Protein AF-A0A3D2W4L5-F1 (afdb_monomer_lite)

Foldseek 3Di:
DDDDPVCVVVLCCCQPPVLVCQADPDDPDSDDDSVNHDDDQVNVQVVVVVVCVVVVNPDRDHPVNVVVVVVVVVD

pLDDT: mean 92.24, std 4.87, range [68.06, 97.88]

Secondary structure (DSSP, 8-state):
-PPPGGGHHHHHHIIIIIHHHH--S----SS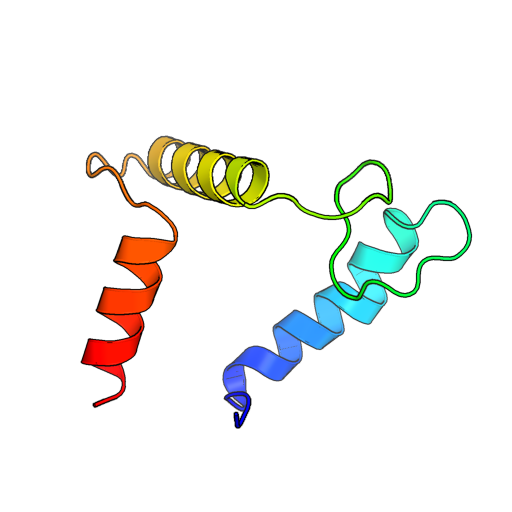B-TTSSBPPHHHHHHHHHHHHHHTT--S---HHHHHHHHHHHT-

Structure (mmCIF, N/CA/C/O backbone):
data_AF-A0A3D2W4L5-F1
#
_entry.id   AF-A0A3D2W4L5-F1
#
loop_
_atom_site.group_PDB
_atom_site.id
_atom_site.type_symbol
_atom_site.label_atom_id
_atom_site.label_alt_id
_atom_site.label_comp_id
_atom_site.label_asym_id
_atom_site.label_entity_id
_atom_site.label_seq_id
_atom_site.pdbx_PDB_ins_code
_atom_site.Cartn_x
_atom_site.Cartn_y
_atom_site.Cartn_z
_atom_site.occupancy
_atom_site.B_iso_or_equiv
_atom_site.auth_seq_id
_atom_site.auth_comp_id
_atom_site.auth_asym_id
_atom_site.auth_atom_id
_atom_site.pdbx_PDB_model_num
ATOM 1 N N . VAL A 1 1 ? 2.898 -14.315 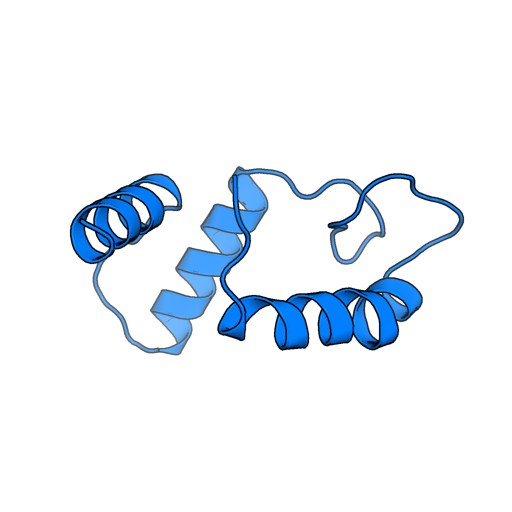10.222 1.00 81.00 1 VAL A N 1
ATOM 2 C CA . VAL A 1 1 ? 1.571 -13.713 10.496 1.00 81.00 1 VAL A CA 1
ATOM 3 C C . VAL A 1 1 ? 0.586 -14.285 9.488 1.00 81.00 1 VAL A C 1
ATOM 5 O O . VAL A 1 1 ? 0.908 -14.223 8.303 1.00 81.00 1 VAL A O 1
ATOM 8 N N . PRO A 1 2 ? -0.531 -14.896 9.916 1.00 88.44 2 PRO A N 1
ATOM 9 C CA . PRO A 1 2 ? -1.546 -15.407 8.996 1.00 88.44 2 PRO A CA 1
ATOM 10 C C . PRO A 1 2 ? -2.200 -14.259 8.214 1.00 88.44 2 PRO A C 1
ATOM 12 O O . PRO A 1 2 ? -2.408 -13.172 8.751 1.00 88.44 2 PRO A O 1
ATOM 15 N N . ILE A 1 3 ? -2.508 -14.499 6.939 1.00 89.12 3 ILE A N 1
ATOM 16 C CA . ILE A 1 3 ? -3.240 -13.552 6.090 1.00 89.12 3 ILE A CA 1
ATOM 17 C C . ILE A 1 3 ? -4.722 -13.944 6.140 1.00 89.12 3 ILE A C 1
ATOM 19 O O . ILE A 1 3 ? -5.029 -15.095 5.823 1.00 89.12 3 ILE A O 1
ATOM 23 N N . PRO A 1 4 ? -5.645 -13.035 6.507 1.00 89.50 4 PRO A N 1
ATOM 24 C CA . PRO A 1 4 ? -7.074 -13.332 6.495 1.00 89.50 4 PRO A CA 1
ATOM 25 C C . PRO A 1 4 ? -7.542 -13.801 5.114 1.00 89.50 4 PRO A C 1
ATOM 27 O O . PRO A 1 4 ? -7.172 -13.212 4.094 1.00 89.50 4 PRO A O 1
ATOM 30 N N . ALA A 1 5 ? -8.398 -14.826 5.070 1.00 92.06 5 ALA A N 1
ATOM 31 C CA . ALA A 1 5 ? -8.895 -15.395 3.814 1.00 92.06 5 ALA A CA 1
ATOM 32 C C . ALA A 1 5 ? -9.564 -14.336 2.917 1.00 92.06 5 ALA A C 1
ATOM 34 O O . ALA A 1 5 ? -9.336 -14.319 1.709 1.00 92.06 5 ALA A O 1
ATOM 35 N N . 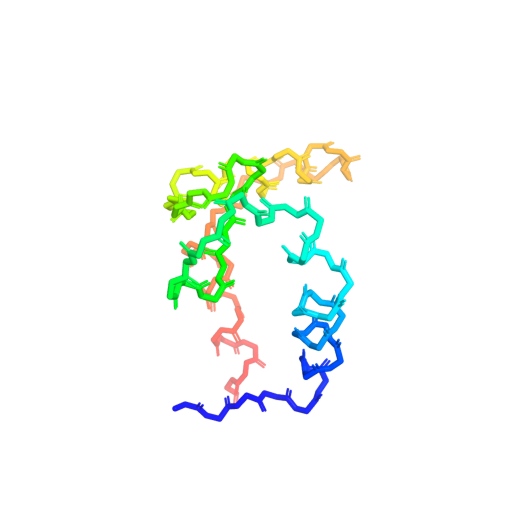GLY A 1 6 ? -10.291 -13.385 3.517 1.00 93.56 6 GLY A N 1
ATOM 36 C CA . GLY A 1 6 ? -10.918 -12.267 2.803 1.00 93.56 6 GLY A CA 1
ATOM 37 C C . GLY A 1 6 ? -9.933 -11.295 2.140 1.00 93.56 6 GLY A C 1
ATOM 38 O O . GLY A 1 6 ? -10.315 -10.583 1.219 1.00 93.56 6 GLY A O 1
ATOM 39 N N . THR A 1 7 ? -8.657 -11.272 2.543 1.00 94.56 7 THR A N 1
ATOM 40 C CA . THR A 1 7 ? -7.621 -10.414 1.937 1.00 94.56 7 THR A CA 1
ATOM 41 C C . THR A 1 7 ? -6.999 -11.042 0.685 1.00 94.56 7 THR A C 1
ATOM 43 O O . THR A 1 7 ? -6.529 -10.330 -0.205 1.00 94.56 7 THR A O 1
ATOM 46 N N . VAL A 1 8 ? -7.004 -12.374 0.585 1.00 96.31 8 VAL A N 1
ATOM 47 C CA . VAL A 1 8 ? -6.346 -13.120 -0.501 1.00 96.31 8 VAL A CA 1
ATOM 48 C C . VAL A 1 8 ? -6.843 -12.718 -1.900 1.00 96.31 8 VAL A C 1
ATOM 50 O O . VAL A 1 8 ? -5.989 -12.527 -2.771 1.00 96.31 8 VAL A O 1
ATOM 53 N N . PRO A 1 9 ? -8.156 -12.531 -2.155 1.00 97.69 9 PRO A N 1
ATOM 54 C CA . PRO A 1 9 ? -8.644 -12.092 -3.463 1.00 97.69 9 PRO A CA 1
ATOM 55 C C . PRO A 1 9 ? -8.043 -10.754 -3.911 1.00 97.69 9 PRO A C 1
ATOM 57 O O . PRO A 1 9 ? -7.608 -10.636 -5.054 1.00 97.69 9 PRO A O 1
ATOM 60 N N . PHE A 1 10 ? -7.915 -9.782 -3.004 1.00 97.12 10 PHE A N 1
ATOM 61 C CA . PHE A 1 10 ? -7.338 -8.470 -3.312 1.00 97.12 10 PHE A CA 1
ATOM 62 C C . PHE A 1 10 ? -5.841 -8.553 -3.630 1.00 97.12 10 PHE A C 1
ATOM 64 O O . PHE A 1 10 ? -5.359 -7.884 -4.545 1.00 97.12 10 PHE A O 1
ATOM 71 N N . LEU A 1 11 ? -5.097 -9.407 -2.916 1.00 97.19 11 LEU A N 1
ATOM 72 C CA . LEU A 1 11 ? -3.678 -9.639 -3.204 1.00 97.19 11 LEU A CA 1
ATOM 73 C C . LEU A 1 11 ? -3.479 -10.312 -4.565 1.00 97.19 11 LEU A C 1
ATOM 75 O O . LEU A 1 11 ? -2.560 -9.936 -5.294 1.00 97.19 11 LEU A O 1
ATOM 79 N N . LYS A 1 12 ? -4.342 -11.272 -4.923 1.00 97.62 12 LYS A N 1
ATOM 80 C CA . LYS A 1 12 ? -4.332 -11.911 -6.248 1.00 97.62 12 LYS A CA 1
ATOM 81 C C . LYS A 1 12 ? -4.676 -10.909 -7.346 1.00 97.62 12 LYS A C 1
ATOM 83 O O . LYS A 1 12 ? -3.911 -10.780 -8.292 1.00 97.62 12 LYS A O 1
ATOM 88 N N . GLN A 1 13 ? -5.743 -10.129 -7.176 1.00 97.88 13 GLN A N 1
ATOM 89 C CA . GLN A 1 13 ? -6.122 -9.078 -8.124 1.00 97.88 13 GLN A CA 1
ATOM 90 C C . GLN A 1 13 ? -4.979 -8.076 -8.338 1.00 97.88 13 GLN A C 1
ATOM 92 O O . GLN A 1 13 ? -4.650 -7.735 -9.474 1.00 97.88 13 GLN A O 1
ATOM 97 N N . TYR A 1 14 ? -4.322 -7.637 -7.262 1.00 97.00 14 TYR A N 1
ATOM 98 C CA . TYR A 1 14 ? -3.153 -6.776 -7.383 1.00 97.00 14 TYR A CA 1
ATOM 99 C C . TYR A 1 14 ? -2.014 -7.461 -8.149 1.00 97.00 14 TYR A C 1
ATOM 101 O O . TYR A 1 14 ? -1.477 -6.873 -9.084 1.00 97.00 14 TYR A O 1
ATOM 109 N N . ARG A 1 15 ? -1.652 -8.693 -7.776 1.00 96.56 15 ARG A N 1
ATOM 110 C CA . ARG A 1 15 ? -0.541 -9.447 -8.376 1.00 96.56 15 ARG A CA 1
ATOM 111 C C . ARG A 1 15 ? -0.758 -9.741 -9.861 1.00 96.56 15 ARG A C 1
ATOM 113 O O . ARG A 1 15 ? 0.192 -9.599 -10.626 1.00 96.56 15 ARG A O 1
ATOM 120 N N . ASP A 1 16 ? -1.965 -10.153 -10.233 1.00 97.19 16 ASP A N 1
ATOM 121 C CA . ASP A 1 16 ? -2.263 -10.732 -11.547 1.00 97.19 16 ASP A CA 1
ATOM 122 C C . ASP A 1 16 ? -2.758 -9.686 -12.551 1.00 97.19 16 ASP A C 1
ATOM 124 O O . ASP A 1 16 ? -2.530 -9.837 -13.746 1.00 97.19 16 ASP A O 1
ATOM 128 N N . VAL A 1 17 ? -3.400 -8.611 -12.077 1.00 96.19 17 VAL A N 1
ATOM 129 C CA . VAL A 1 17 ? -4.022 -7.601 -12.950 1.00 96.19 17 VAL A CA 1
ATOM 130 C C . VAL A 1 17 ? -3.285 -6.267 -12.881 1.00 96.19 17 VAL A C 1
ATOM 132 O O . VAL A 1 17 ? -2.871 -5.731 -13.904 1.00 96.19 17 VAL A O 1
ATOM 135 N N . LEU A 1 18 ? -3.088 -5.712 -11.682 1.00 95.19 18 LEU A N 1
ATOM 136 C CA . LEU A 1 18 ? -2.565 -4.345 -11.543 1.00 95.19 18 LEU A CA 1
ATOM 137 C C . LEU A 1 18 ? -1.038 -4.282 -11.652 1.00 95.19 18 LEU A C 1
ATOM 139 O O . LEU A 1 18 ? -0.487 -3.432 -12.349 1.00 95.19 18 LEU A O 1
ATOM 143 N N . ARG A 1 19 ? -0.331 -5.173 -10.954 1.00 95.69 19 ARG A N 1
ATOM 144 C CA . ARG A 1 19 ? 1.131 -5.164 -10.864 1.00 95.69 19 ARG A CA 1
ATOM 145 C C . ARG A 1 19 ? 1.816 -5.323 -12.228 1.00 95.69 19 ARG A C 1
ATOM 147 O O . ARG A 1 19 ? 2.771 -4.578 -12.437 1.00 95.69 19 ARG A O 1
ATOM 154 N N . PRO A 1 20 ? 1.376 -6.200 -13.156 1.00 94.56 20 PRO A N 1
ATOM 155 C CA . PRO A 1 20 ? 2.013 -6.331 -14.468 1.00 94.56 20 PRO A CA 1
ATOM 156 C C . PRO A 1 20 ? 1.962 -5.036 -15.285 1.00 94.56 20 PRO A C 1
ATOM 158 O O . PRO A 1 20 ? 2.939 -4.699 -15.941 1.00 94.56 20 PRO A O 1
ATOM 161 N N . VAL A 1 21 ? 0.871 -4.269 -15.171 1.00 94.75 21 VAL A N 1
ATOM 162 C CA . VAL A 1 21 ? 0.700 -2.978 -15.862 1.00 94.75 21 VAL A CA 1
ATOM 163 C C . VAL A 1 21 ? 1.636 -1.901 -15.298 1.00 94.75 21 VAL A C 1
ATOM 165 O O . VAL A 1 21 ? 2.108 -1.029 -16.024 1.00 94.75 21 VAL A O 1
ATOM 168 N N . LEU A 1 22 ? 1.928 -1.950 -13.996 1.00 93.25 22 LEU A N 1
ATOM 169 C CA . LEU A 1 22 ? 2.805 -0.981 -13.324 1.00 93.25 22 LEU A CA 1
ATOM 170 C C . LEU A 1 22 ? 4.292 -1.357 -13.394 1.00 93.25 22 LEU A C 1
ATOM 172 O O . LEU A 1 22 ? 5.162 -0.516 -13.139 1.00 93.25 22 LEU A O 1
ATOM 176 N N . LEU A 1 23 ? 4.597 -2.624 -13.668 1.00 93.81 23 LEU A N 1
ATOM 177 C CA . LEU A 1 23 ? 5.946 -3.160 -13.604 1.00 93.81 23 LEU A CA 1
ATOM 178 C C . LEU A 1 23 ? 6.756 -2.729 -14.829 1.00 93.81 23 LEU A C 1
ATOM 180 O O . LEU A 1 23 ? 6.474 -3.109 -15.959 1.00 93.81 23 LEU A O 1
ATOM 184 N N . LYS A 1 24 ? 7.827 -1.973 -14.585 1.00 87.75 24 LYS A N 1
ATOM 185 C CA . LYS A 1 24 ? 8.803 -1.591 -15.609 1.00 87.75 24 LYS A CA 1
ATOM 186 C C . LYS A 1 24 ? 10.059 -2.441 -15.432 1.00 87.75 24 LYS A C 1
ATOM 188 O O . LYS A 1 24 ? 10.917 -2.115 -14.616 1.00 87.75 24 LYS A O 1
ATOM 193 N N . GLY A 1 25 ? 10.135 -3.560 -16.152 1.00 88.06 25 GLY A N 1
ATOM 194 C CA . GLY A 1 25 ? 11.246 -4.514 -16.066 1.00 88.06 25 GLY A CA 1
ATOM 195 C C . GLY A 1 25 ? 11.066 -5.558 -14.960 1.00 88.06 25 GLY A C 1
ATOM 196 O O . GLY A 1 25 ? 9.981 -6.101 -14.777 1.00 88.06 25 GLY A O 1
ATOM 197 N N . ARG A 1 26 ? 12.137 -5.881 -14.227 1.00 88.56 26 ARG A N 1
ATOM 198 C CA . ARG A 1 26 ? 12.099 -6.860 -13.127 1.00 88.56 26 ARG A CA 1
ATOM 199 C C . ARG A 1 26 ? 12.175 -6.149 -11.780 1.00 88.56 26 ARG A C 1
ATOM 201 O O . ARG A 1 26 ? 12.988 -5.254 -11.591 1.00 88.56 26 ARG A O 1
ATOM 208 N N . SER A 1 27 ? 11.345 -6.576 -10.831 1.00 92.94 27 SER A N 1
ATOM 209 C CA . SER A 1 27 ? 11.380 -6.096 -9.448 1.00 92.94 27 SER A CA 1
ATOM 210 C C . SER A 1 27 ? 11.064 -7.245 -8.490 1.00 92.94 27 SER A C 1
ATOM 212 O O . SER A 1 27 ? 10.050 -7.922 -8.698 1.00 92.94 27 SER A O 1
ATOM 214 N N . PRO A 1 28 ? 11.878 -7.457 -7.438 1.00 94.06 28 PRO A N 1
ATOM 215 C CA . PRO A 1 28 ? 11.608 -8.466 -6.414 1.00 94.06 28 PRO A CA 1
ATOM 216 C C . PRO A 1 28 ? 10.528 -8.016 -5.416 1.00 94.06 28 PRO A C 1
ATOM 218 O O . PRO A 1 28 ? 10.082 -8.799 -4.584 1.00 94.06 28 PRO A O 1
ATOM 221 N N . LEU A 1 29 ? 10.105 -6.748 -5.462 1.00 95.62 29 LEU A N 1
ATOM 222 C CA . LEU A 1 29 ? 9.141 -6.192 -4.516 1.00 95.62 29 LEU A CA 1
ATOM 223 C C . LEU A 1 29 ? 7.722 -6.623 -4.875 1.00 95.62 29 LEU A C 1
ATOM 225 O O . LEU A 1 29 ? 7.305 -6.481 -6.026 1.00 95.62 29 LEU A O 1
ATOM 229 N N . PHE A 1 30 ? 6.953 -7.079 -3.883 1.00 95.44 30 PHE A N 1
ATOM 230 C CA . PHE A 1 30 ? 5.536 -7.373 -4.093 1.00 95.44 30 PHE A CA 1
ATOM 231 C C . PHE A 1 30 ? 4.787 -6.087 -4.456 1.00 95.44 30 PHE A C 1
ATOM 233 O O . PHE A 1 30 ? 4.293 -5.974 -5.573 1.00 95.44 30 PHE A O 1
ATOM 240 N N . PHE A 1 31 ? 4.804 -5.085 -3.569 1.00 96.31 31 PHE A N 1
ATOM 241 C CA . PHE A 1 31 ? 4.201 -3.777 -3.820 1.00 96.31 31 PHE A CA 1
ATOM 242 C C . PHE A 1 31 ? 5.171 -2.807 -4.499 1.00 96.31 31 PHE A C 1
ATOM 244 O O . PHE A 1 31 ?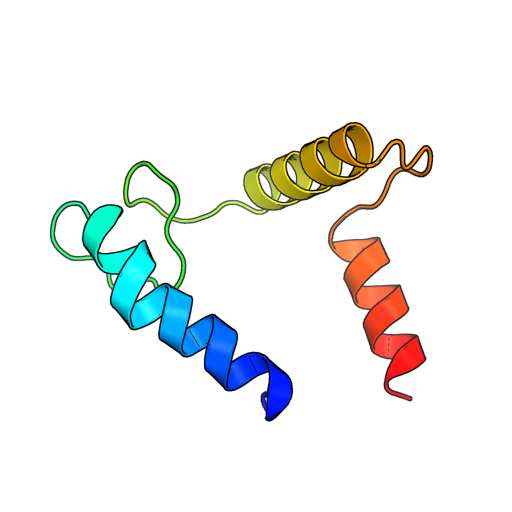 6.265 -2.533 -3.997 1.00 96.31 31 PHE A O 1
ATOM 251 N N . ILE A 1 32 ? 4.721 -2.230 -5.609 1.00 96.19 32 ILE A N 1
ATOM 252 C CA . ILE A 1 32 ? 5.407 -1.183 -6.367 1.00 96.19 32 ILE A CA 1
ATOM 253 C C . ILE A 1 32 ? 4.486 0.018 -6.585 1.00 96.19 32 ILE A C 1
ATOM 255 O O . ILE A 1 32 ? 3.263 -0.115 -6.631 1.00 96.19 32 ILE A O 1
ATOM 259 N N . ASN A 1 33 ? 5.079 1.202 -6.707 1.00 93.88 33 ASN A N 1
ATOM 260 C CA . ASN A 1 33 ? 4.370 2.425 -7.059 1.00 93.88 33 ASN A CA 1
ATOM 261 C C . ASN A 1 33 ? 4.122 2.508 -8.578 1.00 93.88 33 ASN A C 1
ATOM 263 O O . ASN A 1 33 ? 4.606 1.680 -9.349 1.00 93.88 33 ASN A O 1
ATOM 267 N N . ARG A 1 34 ? 3.425 3.562 -9.026 1.00 90.88 34 ARG A N 1
ATOM 268 C CA . ARG A 1 34 ? 3.119 3.796 -10.453 1.00 90.88 34 ARG A CA 1
ATOM 269 C C . ARG A 1 34 ? 4.337 3.926 -11.378 1.00 90.88 34 ARG A C 1
ATOM 271 O O . ARG A 1 34 ? 4.197 3.893 -12.593 1.00 90.88 34 ARG A O 1
ATOM 278 N N . PHE A 1 35 ? 5.527 4.107 -10.810 1.00 91.19 35 PHE A N 1
ATOM 279 C CA . PHE A 1 35 ? 6.790 4.188 -11.540 1.00 91.19 35 PHE A CA 1
ATOM 280 C C . PHE A 1 35 ? 7.567 2.861 -11.522 1.00 91.19 35 PHE A C 1
ATOM 282 O O . PHE A 1 35 ? 8.718 2.837 -11.952 1.00 91.19 35 PHE A O 1
ATOM 289 N N . GLY A 1 36 ? 6.982 1.778 -10.998 1.00 92.50 36 GLY A N 1
ATOM 290 C CA . GLY A 1 36 ? 7.633 0.473 -10.858 1.00 92.50 36 GLY A CA 1
ATOM 291 C C . GLY A 1 36 ? 8.645 0.390 -9.708 1.00 92.50 36 GLY A C 1
ATOM 292 O O . GLY A 1 36 ? 9.386 -0.585 -9.608 1.00 92.50 36 GLY A O 1
ATOM 293 N N . ARG A 1 37 ? 8.701 1.403 -8.833 1.00 93.06 37 ARG A N 1
ATOM 294 C CA . ARG A 1 37 ? 9.673 1.505 -7.728 1.00 93.06 37 ARG A CA 1
ATOM 295 C C . ARG A 1 37 ? 9.045 1.134 -6.386 1.00 93.06 37 ARG A C 1
ATOM 297 O O . ARG A 1 37 ? 7.831 0.998 -6.272 1.00 93.06 37 ARG A O 1
ATOM 304 N N . LYS A 1 38 ? 9.873 1.021 -5.345 1.00 95.19 38 LYS A N 1
ATOM 305 C CA . LYS A 1 38 ? 9.432 0.767 -3.966 1.00 95.19 38 LYS A CA 1
ATOM 306 C C . LYS A 1 38 ? 8.373 1.780 -3.512 1.00 95.19 38 LYS A C 1
ATOM 308 O O . LYS A 1 38 ? 8.524 2.987 -3.703 1.00 95.19 38 LYS A O 1
ATOM 313 N N . VAL A 1 39 ? 7.321 1.278 -2.871 1.00 95.75 39 VAL A N 1
ATOM 314 C CA . VAL A 1 39 ? 6.347 2.102 -2.146 1.00 95.75 39 VAL A CA 1
ATOM 315 C C . VAL A 1 39 ? 6.996 2.638 -0.868 1.00 95.75 39 VAL A C 1
ATOM 317 O O . VAL A 1 39 ? 7.620 1.887 -0.118 1.00 95.75 39 VAL A O 1
ATOM 320 N N . THR A 1 40 ? 6.858 3.937 -0.609 1.00 95.69 40 THR A N 1
ATOM 321 C CA . THR A 1 40 ? 7.391 4.574 0.605 1.00 95.69 40 THR A CA 1
ATOM 322 C C . THR A 1 40 ? 6.285 4.775 1.642 1.00 95.69 40 THR A C 1
ATOM 324 O O . THR A 1 40 ? 5.133 4.991 1.253 1.00 95.69 40 THR A O 1
ATOM 327 N N . PRO A 1 41 ? 6.598 4.787 2.952 1.00 94.56 41 PRO A N 1
ATOM 328 C CA . PRO A 1 41 ? 5.608 5.081 3.991 1.00 94.56 41 PRO A CA 1
ATOM 329 C C . PRO A 1 41 ? 4.857 6.395 3.744 1.00 94.56 41 PRO A C 1
ATOM 331 O O . PRO A 1 41 ? 3.63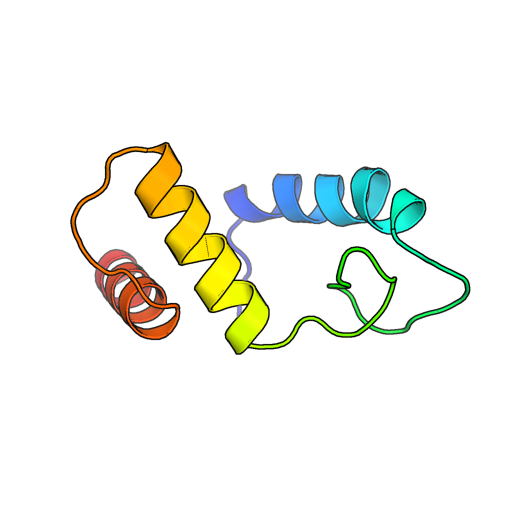1 6.431 3.813 1.00 94.56 41 PRO A O 1
ATOM 334 N N . ARG A 1 42 ? 5.579 7.447 3.329 1.00 94.69 42 ARG A N 1
ATOM 335 C CA . ARG A 1 42 ? 4.981 8.742 2.983 1.00 94.69 42 ARG A CA 1
ATOM 336 C C . ARG A 1 42 ? 3.987 8.642 1.825 1.00 94.69 42 ARG A C 1
ATOM 338 O O . ARG A 1 42 ? 2.944 9.282 1.866 1.00 94.69 42 ARG A O 1
ATOM 345 N N . SER A 1 43 ? 4.274 7.828 0.805 1.00 95.44 43 SER A N 1
ATOM 346 C CA . SER A 1 43 ? 3.338 7.633 -0.312 1.00 95.44 43 SER A CA 1
ATOM 347 C C . SER A 1 43 ? 2.052 6.914 0.107 1.00 95.44 43 SER A C 1
ATOM 349 O O . SER A 1 43 ? 0.985 7.254 -0.393 1.00 95.44 43 SER A O 1
ATOM 351 N N . VAL A 1 44 ? 2.135 5.973 1.054 1.00 95.12 44 VAL A N 1
ATOM 352 C CA . VAL A 1 44 ? 0.957 5.286 1.613 1.00 95.12 44 VAL A CA 1
ATOM 353 C C . VAL A 1 44 ? 0.123 6.247 2.452 1.00 95.12 44 VAL A C 1
ATOM 355 O O . VAL A 1 44 ? -1.098 6.260 2.341 1.00 95.12 44 VAL A O 1
ATOM 358 N N . GLU A 1 45 ? 0.776 7.081 3.260 1.00 94.94 45 GLU A N 1
ATOM 359 C CA . GLU A 1 45 ? 0.099 8.106 4.049 1.00 94.94 45 GLU A CA 1
ATOM 360 C C . GLU A 1 45 ? -0.645 9.115 3.160 1.00 94.94 45 GLU A C 1
ATOM 362 O O . GLU A 1 45 ? -1.823 9.371 3.394 1.00 94.94 45 GLU A O 1
ATOM 367 N N . LEU A 1 46 ? -0.005 9.622 2.100 1.00 94.44 46 LEU A N 1
ATOM 368 C CA . LEU A 1 46 ? -0.654 10.520 1.138 1.00 94.44 46 LEU A CA 1
ATOM 369 C C . LEU A 1 46 ? -1.824 9.842 0.413 1.00 94.44 46 LEU A C 1
ATOM 371 O O . LEU A 1 46 ? -2.873 10.455 0.237 1.00 94.44 46 LEU A O 1
ATOM 375 N N . LEU A 1 47 ? -1.675 8.572 0.020 1.00 94.00 47 LEU A N 1
ATOM 376 C CA . LEU A 1 47 ? -2.763 7.803 -0.591 1.00 94.00 47 LEU A CA 1
ATOM 377 C C . LEU A 1 47 ? -3.972 7.704 0.348 1.00 94.00 47 LEU A C 1
ATOM 379 O O . LEU A 1 47 ? -5.106 7.898 -0.089 1.00 94.00 47 LEU A O 1
ATOM 383 N N . LEU A 1 48 ? -3.730 7.449 1.635 1.00 93.81 48 LEU A N 1
ATOM 384 C CA . LEU A 1 48 ? -4.780 7.365 2.646 1.00 93.81 48 LEU A CA 1
ATOM 385 C C . LEU A 1 48 ? -5.461 8.719 2.881 1.00 93.81 48 LEU A C 1
ATOM 387 O O . LEU A 1 48 ? -6.687 8.779 2.930 1.00 93.81 48 LEU A O 1
ATOM 391 N N . GLN A 1 49 ? -4.684 9.799 2.981 1.00 93.19 49 GLN A N 1
ATOM 392 C CA . GLN A 1 49 ? -5.206 11.161 3.131 1.00 93.19 49 GLN A CA 1
ATOM 393 C C . GLN A 1 49 ? -6.078 11.566 1.939 1.00 93.19 49 GLN A C 1
ATOM 395 O O . GLN A 1 49 ? -7.192 12.046 2.141 1.00 93.19 49 GLN A O 1
ATOM 400 N N . ASN A 1 50 ? -5.620 11.300 0.713 1.00 93.69 50 ASN A N 1
ATOM 401 C CA . ASN A 1 50 ? -6.388 11.588 -0.498 1.00 93.69 50 ASN A CA 1
ATOM 402 C C . ASN A 1 50 ? -7.713 10.822 -0.515 1.00 93.69 50 ASN A C 1
ATOM 404 O O . ASN A 1 50 ? -8.748 11.400 -0.830 1.00 93.69 50 ASN A O 1
ATOM 408 N N . LYS A 1 51 ? -7.703 9.543 -0.117 1.00 93.50 51 LYS A N 1
ATOM 409 C CA . LYS A 1 51 ? -8.932 8.746 -0.028 1.00 93.50 51 LYS A CA 1
ATOM 410 C C . LYS A 1 51 ? -9.876 9.216 1.073 1.00 93.50 51 LYS A C 1
ATOM 412 O O . LYS A 1 51 ? -11.082 9.214 0.864 1.00 93.50 51 LYS A O 1
ATOM 417 N N . CYS A 1 52 ? -9.356 9.670 2.212 1.00 93.75 52 CYS A N 1
ATOM 418 C CA . CYS A 1 52 ? -10.187 10.288 3.244 1.00 93.75 52 CYS A CA 1
ATOM 419 C C . CYS A 1 52 ? -10.847 11.572 2.723 1.00 93.75 52 CYS A C 1
ATOM 421 O O . CYS A 1 52 ? -12.043 11.758 2.925 1.00 93.75 52 CYS A O 1
ATOM 423 N N . ALA A 1 53 ? -10.097 12.418 2.012 1.00 92.81 53 ALA A N 1
ATOM 424 C CA . ALA A 1 53 ? -10.621 13.651 1.430 1.00 92.81 53 ALA A CA 1
ATOM 425 C C . ALA A 1 53 ? -11.701 13.382 0.367 1.00 92.81 53 ALA A C 1
ATOM 427 O O . ALA A 1 53 ? -12.760 14.001 0.416 1.00 92.81 53 ALA A O 1
ATOM 428 N N . GLU A 1 54 ? -11.469 12.421 -0.535 1.00 94.94 54 GLU A N 1
ATOM 429 C CA . GLU A 1 54 ? -12.427 11.991 -1.571 1.00 94.94 54 GLU A CA 1
ATOM 430 C C . GLU A 1 54 ? -13.758 11.513 -0.971 1.00 94.94 54 GLU A C 1
ATOM 432 O O . GLU A 1 54 ? -14.821 11.784 -1.520 1.00 94.94 54 GLU A O 1
ATOM 437 N N . LEU A 1 55 ? -13.710 10.854 0.188 1.00 94.81 55 LEU A N 1
ATOM 438 C CA . LEU A 1 55 ? -14.889 10.356 0.902 1.00 94.81 55 LEU A CA 1
ATOM 439 C C . LEU A 1 55 ? -15.514 11.390 1.859 1.00 94.81 55 LEU A C 1
ATOM 441 O O . LEU A 1 55 ? -16.422 11.051 2.616 1.00 94.81 55 LEU A O 1
ATOM 445 N N . GLY A 1 56 ? -15.014 12.632 1.897 1.00 93.25 56 GLY A N 1
ATOM 446 C CA . GLY A 1 56 ? -15.472 13.659 2.844 1.00 93.25 56 GLY A CA 1
ATOM 447 C C . GLY A 1 56 ? -15.148 13.345 4.312 1.00 93.25 56 GLY A C 1
ATOM 448 O O . GLY A 1 56 ? -15.728 13.928 5.233 1.00 93.25 56 GLY A O 1
ATOM 449 N N . PHE A 1 57 ? -14.221 12.420 4.559 1.00 90.31 57 PHE A N 1
ATOM 450 C CA . PHE A 1 57 ? -13.850 11.978 5.892 1.00 90.31 57 PHE A CA 1
ATOM 451 C C . PHE A 1 57 ? -12.953 13.019 6.571 1.00 90.31 57 PHE A C 1
ATOM 453 O O . PHE A 1 57 ? -11.765 13.148 6.279 1.00 90.31 57 PHE A O 1
ATOM 460 N N . ARG A 1 58 ? -13.532 13.773 7.511 1.00 81.25 58 ARG A N 1
ATOM 461 C CA . ARG A 1 58 ? -12.874 14.926 8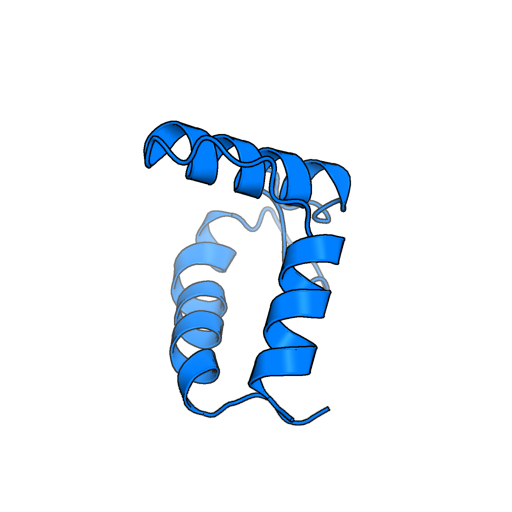.153 1.00 81.25 58 ARG A CA 1
ATOM 462 C C . ARG A 1 58 ? -11.753 14.565 9.132 1.00 81.25 58 ARG A C 1
ATOM 464 O O . ARG A 1 58 ? -10.977 15.438 9.512 1.00 81.25 58 ARG A O 1
ATOM 471 N N . LYS A 1 59 ? -11.661 13.311 9.590 1.00 83.00 59 LYS A N 1
ATOM 472 C CA . LYS A 1 59 ? -10.618 12.915 10.549 1.00 83.00 59 LYS A CA 1
ATOM 473 C C . LYS A 1 59 ? -9.322 12.576 9.819 1.00 83.00 59 LYS A C 1
ATOM 475 O O . LYS A 1 59 ? -9.309 11.812 8.860 1.00 83.00 59 LYS A O 1
ATOM 480 N N . HIS A 1 60 ? -8.211 13.066 10.356 1.00 83.50 60 HIS A N 1
ATOM 481 C CA . HIS A 1 60 ? -6.885 12.727 9.858 1.00 83.50 60 HIS A CA 1
ATOM 482 C C . HIS A 1 60 ? -6.473 11.304 10.278 1.00 83.50 60 HIS A C 1
ATOM 484 O O . HIS A 1 60 ? -6.060 11.074 11.428 1.00 83.50 60 HIS A O 1
ATOM 490 N N . ILE A 1 61 ? -6.586 10.355 9.344 1.00 89.25 61 ILE A N 1
ATOM 491 C CA . ILE A 1 61 ? -6.118 8.973 9.502 1.00 89.25 61 ILE A CA 1
ATOM 492 C C . ILE A 1 61 ? -4.686 8.855 8.969 1.00 89.25 61 ILE A C 1
ATOM 494 O O . ILE A 1 61 ? -4.389 9.259 7.849 1.00 89.25 61 ILE A O 1
ATOM 498 N N . THR A 1 62 ? -3.810 8.247 9.770 1.00 90.81 62 THR A N 1
ATOM 499 C CA . THR A 1 62 ? -2.452 7.850 9.371 1.00 90.81 62 THR A CA 1
ATOM 500 C C . THR A 1 62 ? -2.338 6.321 9.345 1.00 90.81 62 THR A C 1
ATOM 502 O O . THR A 1 62 ? -3.129 5.643 10.014 1.00 90.81 62 THR A O 1
ATOM 505 N N . PRO A 1 63 ? -1.340 5.741 8.649 1.00 93.06 63 PRO A N 1
ATOM 506 C CA . PRO A 1 63 ? -1.118 4.292 8.654 1.00 93.06 63 PRO A CA 1
ATOM 507 C C . PRO A 1 63 ? -0.989 3.695 10.065 1.00 93.06 63 PRO A C 1
ATOM 509 O O . PRO A 1 63 ? -1.496 2.606 10.331 1.00 93.06 63 PRO A O 1
ATOM 512 N N . HIS A 1 64 ? -0.371 4.428 10.997 1.00 92.81 64 HIS A N 1
ATOM 513 C CA . HIS A 1 64 ? -0.241 4.003 12.392 1.00 92.81 64 HIS A CA 1
ATOM 514 C C . HIS A 1 64 ? -1.592 3.947 13.120 1.00 92.81 64 HIS A C 1
ATOM 516 O O . HIS A 1 64 ? -1.869 2.956 13.797 1.00 92.81 64 HIS A O 1
ATOM 522 N N . LYS A 1 65 ? -2.461 4.957 12.943 1.00 91.75 65 LYS A N 1
ATOM 523 C CA . LYS A 1 65 ? -3.815 4.962 13.531 1.00 91.75 65 LYS A CA 1
ATOM 524 C C . LYS A 1 65 ? -4.680 3.837 12.965 1.00 91.75 65 LYS A C 1
ATOM 526 O O . LYS A 1 65 ? -5.377 3.167 13.722 1.00 91.75 65 LYS A O 1
ATOM 531 N N . LEU A 1 66 ? -4.594 3.600 11.653 1.00 91.19 66 LEU A N 1
ATOM 532 C CA . LEU A 1 66 ? -5.311 2.507 10.997 1.00 91.19 66 LEU A CA 1
ATOM 533 C C . LEU A 1 66 ? -4.877 1.145 11.554 1.00 91.19 66 LEU A C 1
ATOM 535 O O . LEU A 1 66 ? -5.725 0.328 11.906 1.00 91.19 66 LEU A O 1
ATOM 539 N N . ARG A 1 67 ? -3.562 0.926 11.702 1.00 91.38 67 ARG A N 1
ATOM 540 C CA . ARG A 1 67 ? -3.022 -0.302 12.302 1.00 91.38 67 ARG A CA 1
ATOM 541 C C . ARG A 1 67 ? -3.524 -0.506 13.730 1.00 91.38 67 ARG A C 1
ATOM 543 O O . ARG A 1 67 ? -3.891 -1.625 14.065 1.00 91.38 67 ARG A O 1
ATOM 550 N N . HIS A 1 68 ? -3.530 0.541 14.557 1.00 92.69 68 HIS A N 1
ATOM 551 C CA . HIS A 1 68 ? -4.019 0.445 15.933 1.00 92.69 68 HIS A CA 1
ATOM 552 C C . HIS A 1 68 ? -5.501 0.058 15.974 1.00 92.69 68 HIS A C 1
ATOM 554 O O . HIS A 1 68 ? -5.853 -0.909 16.637 1.00 92.69 68 HIS A O 1
ATOM 560 N N . SER A 1 69 ? -6.344 0.737 15.189 1.00 90.06 69 SER A N 1
ATOM 561 C CA . SER A 1 69 ? -7.772 0.412 15.102 1.00 90.06 69 SER A CA 1
ATOM 562 C C . SER A 1 69 ? -8.014 -1.031 14.659 1.00 90.06 69 SER A C 1
ATOM 564 O O . SER A 1 69 ? -8.888 -1.693 15.208 1.00 90.06 69 SER A O 1
ATOM 566 N N . TYR A 1 70 ? -7.252 -1.520 13.678 1.00 88.25 70 TYR A N 1
ATOM 567 C CA . TYR A 1 70 ? -7.378 -2.894 13.199 1.00 88.25 70 TYR A CA 1
ATOM 568 C C . TYR A 1 70 ? -6.925 -3.912 14.248 1.00 88.25 70 TYR A C 1
ATOM 570 O O . TYR A 1 70 ? -7.612 -4.901 14.464 1.00 88.25 70 TYR A O 1
ATOM 578 N N . ALA A 1 71 ? -5.810 -3.653 14.939 1.00 87.25 71 ALA A N 1
ATOM 579 C CA . ALA A 1 71 ? -5.334 -4.521 16.012 1.00 87.25 71 ALA A CA 1
ATOM 580 C C . ALA A 1 71 ? -6.373 -4.644 17.134 1.00 87.25 71 ALA A C 1
ATOM 582 O O . ALA A 1 71 ? -6.676 -5.757 17.534 1.00 87.25 71 ALA A O 1
ATOM 583 N N . THR A 1 72 ? -6.968 -3.529 17.574 1.00 91.19 72 THR A N 1
ATOM 584 C CA . THR A 1 72 ? -8.026 -3.541 18.596 1.00 91.19 72 THR A CA 1
ATOM 585 C C . THR A 1 72 ? -9.302 -4.232 18.114 1.00 91.19 72 THR A C 1
ATOM 587 O O . THR A 1 72 ? -9.969 -4.871 18.910 1.00 91.19 72 THR A O 1
ATOM 590 N N . HIS A 1 73 ? -9.649 -4.128 16.826 1.00 86.25 73 HIS A N 1
ATOM 591 C CA . HIS A 1 73 ? -10.827 -4.803 16.266 1.00 86.25 73 HIS A CA 1
ATOM 592 C C . HIS A 1 73 ? -10.639 -6.321 16.087 1.00 86.25 73 HIS A C 1
ATOM 594 O O . HIS A 1 73 ? -11.620 -7.041 15.949 1.00 86.25 73 HIS A O 1
ATOM 600 N N . MET A 1 74 ? -9.391 -6.800 16.037 1.00 79.69 74 MET A N 1
ATOM 601 C CA . MET A 1 74 ? -9.053 -8.223 15.908 1.00 79.69 74 MET A CA 1
ATOM 602 C C . MET A 1 74 ? -8.779 -8.929 17.245 1.00 79.69 74 MET A C 1
ATOM 604 O O . MET A 1 74 ? -8.488 -10.127 17.220 1.00 79.69 74 MET A O 1
ATOM 608 N N . LEU A 1 75 ? -8.792 -8.200 18.365 1.00 68.06 75 LEU A N 1
ATOM 609 C CA . LEU A 1 75 ? -8.791 -8.781 19.712 1.00 68.06 75 LEU A CA 1
ATOM 610 C C . LEU A 1 75 ? -10.200 -9.265 20.057 1.00 68.06 75 LEU A C 1
ATOM 612 O O . LEU A 1 75 ? -10.289 -10.365 20.641 1.00 68.06 75 LEU A O 1
#

Sequence (75 aa):
VPIPAGTVPFLKQYRDVLRPVLLKGRSPLFFINRFGRKVTPRSVELLLQNKCAELGFRKHITPHKLRHSYATHML

Radius of gyration: 14.55 Å; chains: 1; bounding box: 28×30×36 Å